Protein AF-X1R2X1-F1 (afdb_monomer)

Mean predicted aligned error: 6.81 Å

Organism: NCBI:txid412755

Secondary structure (DSSP, 8-state):
-EEES---S--SSPPPPHHHHHHHHHHTTTSS-EEETTTS-------S-HHHHHHH-S--

pLDDT: mean 85.53, std 7.0, range [65.31, 94.38]

Foldseek 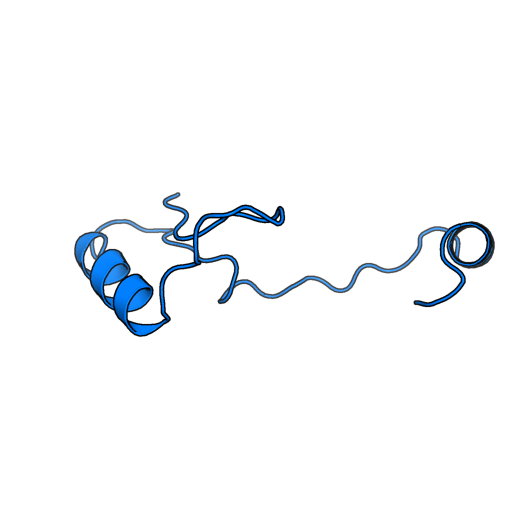3Di:
DAEAQPPPDDDPDDTDDPVRLVVVVVVCPVPPDYDYPVPDDDDDDDDPDPVVCCVVPVDD

Structure (mmCIF, N/CA/C/O backbone):
data_AF-X1R2X1-F1
#
_entry.id   AF-X1R2X1-F1
#
loop_
_atom_site.group_PDB
_atom_site.id
_atom_site.type_symbol
_atom_site.label_atom_id
_atom_site.label_alt_id
_atom_site.label_comp_id
_atom_site.label_asym_id
_atom_site.label_entity_id
_atom_site.label_seq_id
_atom_site.pdbx_PDB_ins_code
_atom_site.Cartn_x
_atom_site.Cartn_y
_atom_site.Cartn_z
_atom_site.occupancy
_atom_site.B_iso_or_equiv
_atom_site.auth_seq_id
_atom_site.auth_comp_id
_atom_site.auth_asym_id
_atom_site.auth_atom_id
_atom_site.pdbx_PDB_model_num
ATOM 1 N N . GLU A 1 1 ? -12.405 0.608 3.897 1.00 79.44 1 GLU A N 1
ATOM 2 C CA . GLU A 1 1 ? -10.934 0.521 3.958 1.00 79.44 1 GLU A CA 1
ATOM 3 C C . GLU A 1 1 ? -10.382 1.933 4.069 1.00 79.44 1 GLU A C 1
ATOM 5 O O . GLU A 1 1 ? -10.846 2.800 3.334 1.00 79.44 1 GLU A O 1
ATOM 10 N N . VAL A 1 2 ? -9.481 2.182 5.020 1.00 85.12 2 VAL A N 1
ATOM 11 C CA . VAL A 1 2 ? -8.815 3.480 5.216 1.00 85.12 2 VAL A CA 1
ATOM 12 C C . VAL A 1 2 ? -7.364 3.309 4.798 1.00 85.12 2 VAL A C 1
ATOM 14 O O . VAL A 1 2 ? -6.677 2.448 5.337 1.00 85.12 2 VAL A O 1
ATOM 17 N N . GLN A 1 3 ? -6.891 4.114 3.849 1.00 88.19 3 GLN A N 1
ATOM 18 C CA . GLN A 1 3 ? -5.507 4.040 3.392 1.00 88.19 3 GLN A CA 1
ATOM 19 C C . GLN A 1 3 ? -4.739 5.292 3.822 1.00 88.19 3 GLN A C 1
ATOM 21 O O . GLN A 1 3 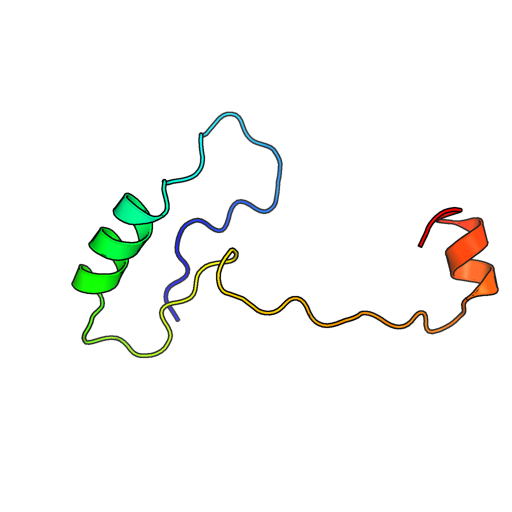? -5.114 6.409 3.466 1.00 88.19 3 GLN A O 1
ATOM 26 N N . ILE A 1 4 ? -3.663 5.109 4.586 1.00 88.50 4 ILE A N 1
ATOM 27 C CA . ILE A 1 4 ? -2.831 6.200 5.104 1.00 88.50 4 ILE A CA 1
ATOM 28 C C . ILE A 1 4 ? -1.557 6.298 4.265 1.00 88.50 4 ILE A C 1
ATOM 30 O O . ILE A 1 4 ? -0.891 5.292 4.017 1.00 88.50 4 ILE A O 1
ATOM 34 N N . ASN A 1 5 ? -1.203 7.527 3.872 1.00 82.00 5 ASN A N 1
ATOM 35 C CA . ASN A 1 5 ? 0.069 7.856 3.224 1.00 82.00 5 ASN A CA 1
ATOM 36 C C . ASN A 1 5 ? 0.342 7.001 1.968 1.00 82.00 5 ASN A C 1
ATOM 38 O O . ASN A 1 5 ? 1.359 6.322 1.861 1.00 82.00 5 ASN A O 1
ATOM 42 N N . THR A 1 6 ? -0.583 7.043 1.003 1.00 77.19 6 THR A N 1
ATOM 43 C CA . THR A 1 6 ? -0.544 6.272 -0.252 1.00 77.19 6 THR A CA 1
ATOM 44 C C . THR A 1 6 ? 0.073 6.955 -1.490 1.00 77.19 6 THR A C 1
ATOM 46 O O . THR A 1 6 ? -0.176 6.456 -2.594 1.00 77.19 6 THR A O 1
ATOM 49 N N . PRO A 1 7 ? 0.848 8.067 -1.438 1.00 65.44 7 PRO A N 1
ATOM 50 C CA . PRO A 1 7 ? 1.381 8.631 -2.671 1.00 65.44 7 PRO A CA 1
ATOM 51 C C . PRO A 1 7 ? 2.437 7.691 -3.276 1.00 65.44 7 PRO A C 1
ATOM 53 O O . PRO A 1 7 ? 3.598 7.670 -2.885 1.00 65.44 7 PRO A O 1
ATOM 56 N N . LEU A 1 8 ? 2.018 6.914 -4.278 1.00 65.75 8 LEU A N 1
ATOM 57 C CA . LEU A 1 8 ? 2.870 6.008 -5.059 1.00 65.75 8 LEU A CA 1
ATOM 58 C C . LEU A 1 8 ? 3.705 6.740 -6.121 1.00 65.75 8 LEU A C 1
ATOM 60 O O . LEU A 1 8 ? 4.558 6.133 -6.767 1.00 65.75 8 LEU A O 1
ATOM 64 N N . ARG A 1 9 ? 3.447 8.036 -6.339 1.00 74.44 9 ARG A N 1
ATOM 65 C CA . ARG A 1 9 ? 4.195 8.868 -7.285 1.00 74.44 9 ARG A CA 1
ATOM 66 C C . ARG A 1 9 ? 5.097 9.851 -6.544 1.00 74.44 9 ARG A C 1
ATOM 68 O O . ARG A 1 9 ? 4.646 10.434 -5.558 1.00 74.44 9 ARG A O 1
ATOM 75 N N . PRO A 1 10 ? 6.316 10.103 -7.055 1.00 79.69 10 PRO A N 1
ATOM 76 C CA . PRO A 1 10 ? 7.118 11.228 -6.602 1.00 79.69 10 PRO A CA 1
ATOM 77 C C . PRO A 1 10 ? 6.282 12.510 -6.640 1.00 79.69 10 PRO A C 1
ATOM 79 O O . PRO A 1 10 ? 5.699 12.853 -7.671 1.00 79.69 10 PRO A O 1
ATOM 82 N N . CYS A 1 11 ? 6.194 13.195 -5.509 1.00 82.06 11 CYS A N 1
ATOM 83 C CA . CYS A 1 11 ? 5.531 14.485 -5.390 1.00 82.06 11 CYS A CA 1
ATOM 84 C C . CYS A 1 11 ? 6.304 15.367 -4.402 1.00 82.06 11 CYS A C 1
ATOM 86 O O . CYS A 1 11 ? 7.174 14.883 -3.681 1.00 82.06 11 CYS A O 1
ATOM 88 N N . ALA A 1 12 ? 6.008 16.668 -4.388 1.00 86.81 12 ALA A N 1
ATOM 89 C CA . ALA A 1 12 ? 6.695 17.628 -3.518 1.00 86.81 12 ALA A CA 1
ATOM 90 C C . ALA A 1 12 ? 6.308 17.499 -2.030 1.00 86.81 12 ALA A C 1
ATOM 92 O O . ALA A 1 12 ? 6.944 18.109 -1.172 1.00 86.81 12 ALA A O 1
ATOM 93 N N . VAL 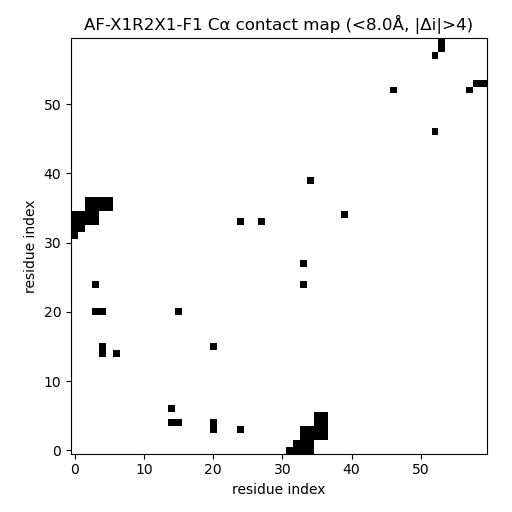A 1 13 ? 5.263 16.725 -1.720 1.00 87.06 13 VAL A N 1
ATOM 94 C CA . VAL A 1 13 ? 4.787 16.504 -0.353 1.00 87.06 13 VAL A CA 1
ATOM 95 C C . VAL A 1 13 ? 5.627 15.408 0.288 1.00 87.06 13 VAL A C 1
ATOM 97 O O . VAL A 1 13 ? 5.770 14.315 -0.260 1.00 87.06 13 VAL A O 1
ATOM 100 N N . LYS A 1 14 ? 6.192 15.706 1.459 1.00 86.12 14 LYS A N 1
ATOM 101 C CA . LYS A 1 14 ? 6.933 14.712 2.233 1.00 86.12 14 LYS A CA 1
ATOM 102 C C . LYS A 1 14 ? 5.954 13.667 2.781 1.00 86.12 14 LYS A C 1
ATOM 104 O O . LYS A 1 14 ? 4.906 14.061 3.292 1.00 86.12 14 LYS A O 1
ATOM 109 N N . PRO A 1 15 ? 6.277 12.367 2.696 1.00 85.81 15 PRO A N 1
ATOM 110 C CA . PRO A 1 15 ? 5.492 11.349 3.374 1.00 85.81 15 PRO A CA 1
ATOM 111 C C . PRO A 1 15 ? 5.489 11.572 4.887 1.00 85.81 15 PRO A C 1
ATOM 113 O O . PRO A 1 15 ? 6.467 12.080 5.438 1.00 85.81 15 PRO A O 1
ATOM 116 N N . LEU A 1 16 ? 4.412 11.134 5.534 1.00 88.88 16 LEU A N 1
ATOM 117 C CA . LEU A 1 16 ? 4.329 11.054 6.991 1.00 88.88 16 LEU A CA 1
ATOM 118 C C . LEU A 1 16 ? 5.394 10.105 7.553 1.00 88.88 16 LEU A C 1
ATOM 120 O O . LEU A 1 16 ? 5.723 9.093 6.920 1.00 88.88 16 LEU A O 1
ATOM 124 N N . THR A 1 17 ? 5.898 10.409 8.746 1.00 89.94 17 THR A N 1
ATOM 125 C CA . THR A 1 17 ? 6.806 9.522 9.479 1.00 89.94 17 THR A CA 1
ATOM 126 C C . THR A 1 17 ? 6.059 8.300 10.031 1.00 89.94 17 THR A C 1
ATOM 128 O O . THR A 1 17 ? 4.828 8.320 10.150 1.00 89.94 17 THR A O 1
ATOM 131 N N . PRO A 1 18 ? 6.765 7.212 10.391 1.00 87.50 18 PRO A N 1
ATOM 132 C CA . PRO A 1 18 ? 6.139 6.047 11.018 1.00 87.50 18 PRO A CA 1
ATOM 133 C C . PRO A 1 18 ? 5.332 6.387 12.281 1.00 87.50 18 PRO A C 1
ATOM 135 O O . PRO A 1 18 ? 4.261 5.823 12.495 1.00 87.50 18 PRO A O 1
ATOM 138 N N . GLU A 1 19 ? 5.806 7.334 13.092 1.00 91.81 19 GLU A N 1
ATOM 139 C CA . GLU A 1 19 ? 5.146 7.777 14.324 1.00 91.81 19 GLU A CA 1
ATOM 140 C C . GLU A 1 19 ? 3.843 8.528 14.024 1.00 91.81 19 GLU A C 1
ATOM 142 O O . GLU A 1 19 ? 2.823 8.281 14.667 1.00 91.81 19 GLU A O 1
ATOM 147 N N . GLU A 1 20 ? 3.853 9.398 13.011 1.00 92.62 20 GLU A N 1
ATOM 148 C CA . GLU A 1 20 ? 2.659 10.112 12.546 1.00 92.62 20 GLU A CA 1
ATOM 149 C C . GLU A 1 20 ? 1.611 9.138 11.993 1.00 92.62 20 GLU A C 1
ATOM 151 O O . GLU A 1 20 ? 0.426 9.249 12.307 1.00 92.62 20 GLU A O 1
ATOM 156 N N . ILE A 1 21 ? 2.039 8.136 11.216 1.00 90.00 21 ILE A N 1
ATOM 157 C CA . ILE A 1 21 ? 1.153 7.079 10.707 1.00 90.00 21 ILE A CA 1
ATOM 158 C C . ILE A 1 21 ? 0.548 6.279 11.868 1.00 90.00 21 ILE A C 1
ATOM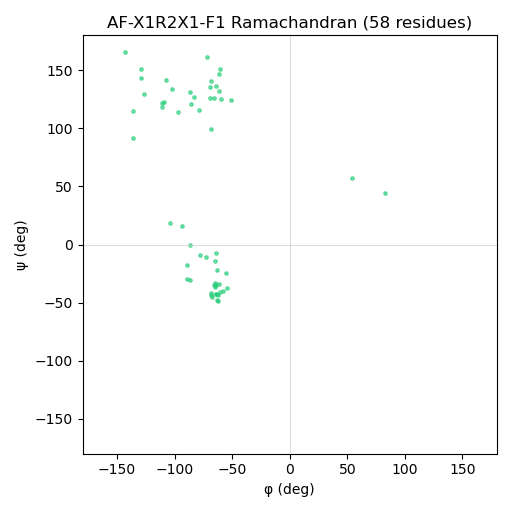 160 O O . ILE A 1 21 ? -0.651 5.998 11.851 1.00 90.00 21 ILE A O 1
ATOM 164 N N . ALA A 1 22 ? 1.349 5.930 12.879 1.00 89.25 22 ALA A N 1
ATOM 165 C CA . ALA A 1 22 ? 0.886 5.190 14.048 1.00 89.25 22 ALA A CA 1
ATOM 166 C C . ALA A 1 22 ? -0.145 5.987 14.863 1.00 89.25 22 ALA A C 1
ATOM 168 O O . ALA A 1 22 ? -1.170 5.426 15.248 1.00 89.25 22 ALA A O 1
ATOM 169 N N . ALA A 1 23 ? 0.086 7.286 15.070 1.00 93.62 23 ALA A N 1
ATOM 170 C CA . ALA A 1 23 ? -0.861 8.170 15.746 1.00 93.62 23 ALA A CA 1
ATOM 171 C C . ALA A 1 23 ? -2.187 8.273 14.974 1.00 93.62 23 ALA A C 1
ATOM 173 O O . ALA A 1 23 ? -3.249 8.038 15.540 1.00 93.62 23 ALA A O 1
ATOM 174 N N . ILE A 1 24 ? -2.136 8.512 13.658 1.00 91.75 24 ILE A N 1
ATOM 175 C CA . ILE A 1 24 ? -3.341 8.564 12.814 1.00 91.75 24 ILE A CA 1
ATOM 176 C C . ILE A 1 24 ? -4.089 7.230 12.855 1.00 91.75 24 ILE A C 1
ATOM 178 O O . ILE A 1 24 ? -5.312 7.208 12.938 1.00 91.75 24 ILE A O 1
ATOM 182 N N . ARG A 1 25 ? -3.377 6.100 12.825 1.00 89.31 25 ARG A N 1
ATOM 183 C CA . ARG A 1 25 ? -3.990 4.769 12.889 1.00 89.31 25 ARG A CA 1
ATOM 184 C C . ARG A 1 25 ? -4.765 4.542 14.191 1.00 89.31 25 ARG A C 1
ATOM 186 O O . ARG A 1 25 ? -5.783 3.854 14.148 1.00 89.31 25 ARG A O 1
ATOM 193 N N . GLN A 1 26 ? -4.325 5.107 15.318 1.00 91.12 26 GLN A N 1
ATOM 194 C CA . GLN A 1 26 ? -5.039 4.996 16.598 1.00 91.12 26 GLN A CA 1
ATOM 195 C C . GLN A 1 26 ? -6.415 5.672 16.562 1.00 91.12 26 GLN A C 1
ATOM 197 O O . GLN A 1 26 ? -7.367 5.119 17.109 1.00 91.12 26 GLN A O 1
ATOM 202 N N . GLU A 1 27 ? -6.561 6.776 15.828 1.00 93.56 27 GLU A N 1
ATOM 203 C CA . GLU A 1 27 ? -7.857 7.448 15.627 1.00 93.56 27 GLU A CA 1
ATOM 204 C C . GLU A 1 27 ? -8.878 6.561 14.891 1.00 93.56 27 GLU A C 1
ATOM 206 O O . GLU A 1 27 ? -10.089 6.736 15.015 1.00 93.56 27 GLU A O 1
ATOM 211 N N . PHE A 1 28 ? -8.398 5.555 14.154 1.00 90.44 28 PHE A N 1
ATOM 212 C CA . PHE A 1 28 ? -9.220 4.589 13.428 1.00 90.44 28 PHE A CA 1
ATOM 213 C C . PHE A 1 28 ? -9.297 3.217 14.116 1.00 90.44 28 PHE A C 1
ATOM 215 O O . PHE A 1 28 ? -9.684 2.245 13.472 1.00 90.44 28 PHE A O 1
ATOM 222 N N . ALA A 1 29 ? -8.972 3.100 15.411 1.00 85.00 29 ALA A N 1
ATOM 223 C CA . ALA A 1 29 ? -8.940 1.814 16.123 1.00 85.00 29 ALA A CA 1
ATOM 224 C C . ALA A 1 29 ? -10.262 1.011 16.066 1.00 85.00 29 ALA A C 1
ATOM 226 O O . ALA A 1 29 ? -10.242 -0.214 16.170 1.00 85.00 29 ALA A O 1
ATOM 227 N N . GLY A 1 30 ? -11.406 1.676 15.866 1.00 87.00 30 GLY A N 1
ATOM 228 C CA . GLY A 1 30 ? -12.721 1.039 15.692 1.00 87.00 30 GLY A CA 1
ATOM 229 C C . GLY A 1 30 ? -13.068 0.631 14.254 1.00 87.00 30 GLY A C 1
ATOM 230 O O . GLY A 1 30 ? -14.152 0.102 14.017 1.00 87.00 30 GLY A O 1
ATOM 231 N N . VAL A 1 31 ? -12.187 0.887 13.284 1.00 86.50 31 VAL A N 1
ATOM 232 C CA . VAL A 1 31 ? -12.410 0.617 11.861 1.00 86.50 31 VAL A CA 1
ATOM 233 C C . VAL A 1 31 ? -11.502 -0.521 11.413 1.00 86.50 31 VAL A C 1
ATOM 235 O O . VAL A 1 31 ? -10.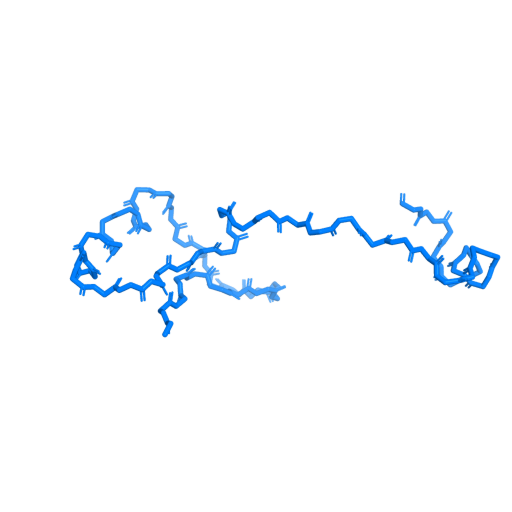278 -0.419 11.419 1.00 86.50 31 VAL A O 1
ATOM 238 N N . SER A 1 32 ? -12.100 -1.622 10.968 1.00 84.69 32 SER A N 1
ATOM 239 C CA . SER A 1 32 ? -11.354 -2.701 10.324 1.00 84.69 32 SER A CA 1
ATOM 240 C C . SER A 1 32 ? -10.820 -2.260 8.956 1.00 84.69 32 SER A C 1
ATOM 242 O O . SER A 1 32 ? -11.537 -1.623 8.180 1.00 84.69 32 SER A O 1
ATOM 244 N N . GLY A 1 33 ? -9.594 -2.666 8.619 1.00 83.44 33 GLY A N 1
ATOM 245 C CA . GLY A 1 33 ? -9.007 -2.412 7.298 1.00 83.44 33 GLY A CA 1
ATOM 246 C C . GLY A 1 33 ? -8.377 -1.025 7.156 1.00 83.44 33 GLY A C 1
ATOM 247 O O . GLY A 1 33 ? -8.606 -0.348 6.154 1.00 83.44 33 GLY A O 1
ATOM 248 N N . VAL A 1 34 ? -7.612 -0.595 8.163 1.00 86.75 34 VAL A N 1
ATOM 249 C CA . VAL A 1 34 ? -6.664 0.522 8.041 1.00 86.75 34 VAL A CA 1
ATOM 250 C C . VAL A 1 34 ? -5.349 -0.033 7.497 1.00 86.75 34 VAL A C 1
ATOM 252 O O . VAL A 1 34 ? -4.766 -0.926 8.110 1.00 86.75 34 VAL A O 1
ATOM 255 N N . VAL A 1 35 ? -4.89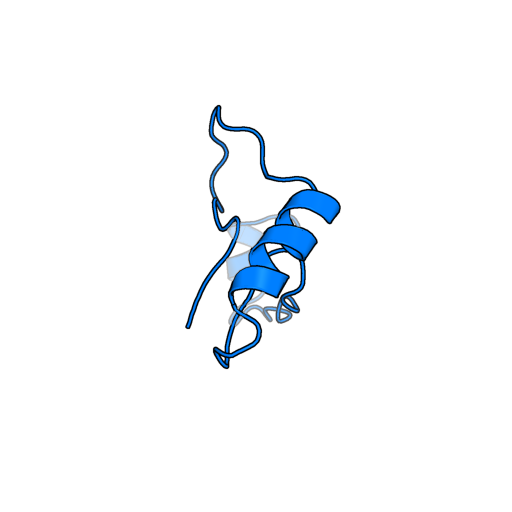6 0.467 6.349 1.00 84.75 35 VAL A N 1
ATOM 256 C CA . VAL A 1 35 ? -3.704 -0.026 5.645 1.00 84.75 35 VAL A CA 1
ATOM 257 C C . VAL A 1 35 ? -2.757 1.114 5.285 1.00 84.75 35 VAL A C 1
ATOM 259 O O . VAL A 1 35 ? -3.166 2.253 5.053 1.00 84.75 35 VAL A O 1
ATOM 262 N N . THR A 1 36 ? -1.468 0.801 5.217 1.00 84.00 36 THR A N 1
ATOM 263 C CA . THR A 1 36 ? -0.406 1.716 4.781 1.00 84.00 36 THR A CA 1
ATOM 264 C C . THR A 1 36 ? 0.415 1.007 3.706 1.00 84.00 36 THR A C 1
ATOM 266 O O . THR A 1 36 ? 0.660 -0.198 3.797 1.00 84.00 36 THR A O 1
ATOM 269 N N . VAL A 1 37 ? 0.868 1.742 2.687 1.00 76.19 37 VAL A N 1
ATOM 270 C CA . VAL A 1 37 ? 1.712 1.181 1.609 1.00 76.19 37 VAL A CA 1
ATOM 271 C C . VAL A 1 37 ? 3.085 0.710 2.099 1.00 76.19 37 VAL A C 1
ATOM 273 O O . VAL A 1 37 ? 3.781 0.005 1.371 1.00 76.19 37 VAL A O 1
ATOM 276 N N . TYR A 1 38 ? 3.481 1.107 3.309 1.00 76.19 38 TYR A N 1
ATOM 277 C CA . TYR A 1 38 ? 4.749 0.727 3.929 1.00 76.19 38 TYR A CA 1
ATOM 278 C C . TYR A 1 38 ? 4.650 -0.596 4.690 1.00 76.19 38 TYR A C 1
ATOM 280 O O . TYR A 1 38 ? 5.631 -1.327 4.759 1.00 76.19 38 TYR A O 1
ATOM 288 N N . GLU A 1 39 ? 3.473 -0.911 5.239 1.00 77.69 39 GLU A N 1
ATOM 289 C CA . GLU A 1 39 ? 3.215 -2.169 5.956 1.00 77.69 39 GLU A CA 1
ATOM 290 C C . GLU A 1 39 ? 2.721 -3.283 5.016 1.00 77.69 39 GLU A C 1
ATOM 292 O O . GLU A 1 39 ? 2.767 -4.463 5.364 1.00 77.69 39 GLU A O 1
ATOM 297 N N . ALA A 1 40 ? 2.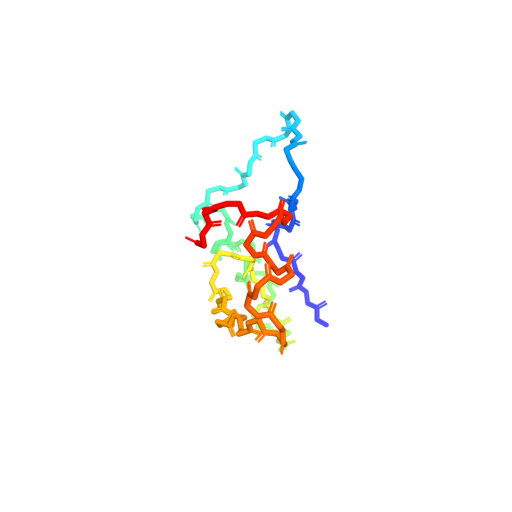249 -2.928 3.817 1.00 76.69 40 ALA A N 1
ATOM 298 C CA . ALA A 1 40 ? 1.748 -3.888 2.844 1.00 76.69 40 ALA A CA 1
ATOM 299 C C . ALA A 1 40 ? 2.878 -4.760 2.267 1.00 76.69 40 ALA A C 1
ATOM 301 O O . ALA A 1 40 ? 3.850 -4.260 1.693 1.00 76.69 40 ALA A O 1
ATOM 302 N N . LEU A 1 41 ? 2.708 -6.083 2.355 1.00 79.19 41 LEU A N 1
ATOM 303 C CA . LEU A 1 41 ? 3.556 -7.039 1.646 1.00 79.19 41 LEU A CA 1
ATOM 304 C C . LEU A 1 41 ? 3.459 -6.777 0.141 1.00 79.19 41 LEU A C 1
ATOM 306 O O . LEU A 1 41 ? 2.369 -6.776 -0.433 1.00 79.19 41 LEU A O 1
ATOM 310 N N . ARG A 1 42 ? 4.607 -6.570 -0.506 1.00 79.88 42 ARG A N 1
ATOM 311 C CA . ARG A 1 42 ? 4.666 -6.496 -1.966 1.00 79.88 42 ARG A CA 1
ATOM 312 C C . ARG A 1 42 ? 4.628 -7.921 -2.512 1.00 79.88 42 ARG A C 1
ATOM 314 O O . ARG A 1 42 ? 5.563 -8.669 -2.230 1.00 79.88 42 ARG A O 1
ATOM 321 N N . PRO A 1 43 ? 3.588 -8.312 -3.265 1.00 82.25 43 PRO A N 1
ATOM 322 C CA . PRO A 1 43 ? 3.584 -9.618 -3.900 1.00 82.25 43 PRO A CA 1
ATOM 3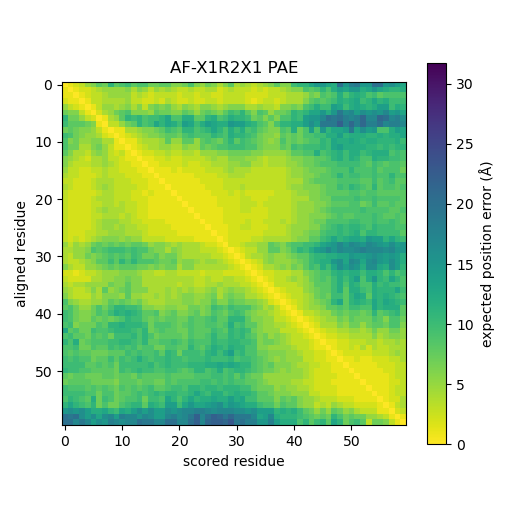23 C C . PRO A 1 43 ? 4.723 -9.685 -4.918 1.00 82.25 43 PRO A C 1
ATOM 325 O O . PRO A 1 43 ? 4.943 -8.739 -5.680 1.00 82.25 43 PRO A O 1
ATOM 328 N N . GLU A 1 44 ? 5.443 -10.804 -4.933 1.00 86.19 44 GLU A N 1
ATOM 329 C CA . GLU A 1 44 ? 6.403 -11.077 -5.997 1.00 86.19 44 GLU A CA 1
ATOM 330 C C . GLU A 1 44 ? 5.648 -11.245 -7.318 1.00 86.19 44 GLU A C 1
ATOM 332 O O . GLU A 1 44 ? 4.709 -12.035 -7.426 1.00 86.19 44 GLU A O 1
ATOM 337 N N . ALA A 1 45 ? 6.041 -10.471 -8.328 1.00 86.50 45 ALA A N 1
ATOM 338 C CA . ALA A 1 45 ? 5.467 -10.559 -9.660 1.00 86.50 45 ALA A CA 1
ATOM 339 C C . ALA A 1 45 ? 6.359 -11.441 -10.536 1.00 86.50 45 ALA A C 1
ATOM 341 O O . ALA A 1 45 ? 7.491 -11.068 -10.849 1.00 86.50 45 ALA A O 1
ATOM 342 N N . THR A 1 46 ? 5.846 -12.596 -10.960 1.00 89.06 46 THR A N 1
ATOM 343 C CA . THR A 1 46 ? 6.532 -13.457 -11.925 1.00 89.06 46 THR A CA 1
ATOM 344 C C . THR A 1 46 ? 6.194 -13.025 -13.357 1.00 89.06 46 THR A C 1
ATOM 346 O O . THR A 1 46 ? 5.021 -12.819 -13.686 1.00 89.06 46 THR A O 1
ATOM 349 N N . PRO A 1 47 ? 7.193 -12.853 -14.241 1.00 90.19 47 PRO A N 1
ATOM 350 C CA . PRO A 1 47 ? 6.933 -12.539 -15.639 1.00 90.19 47 PRO A CA 1
ATOM 351 C C . PRO A 1 47 ? 6.142 -13.654 -16.324 1.00 90.19 47 PRO A C 1
ATOM 353 O O . PRO A 1 47 ? 6.537 -14.815 -16.272 1.00 90.19 47 PRO A O 1
ATOM 356 N N . LEU A 1 48 ? 5.075 -13.294 -17.045 1.00 92.25 48 LEU A N 1
ATOM 357 C CA . LEU A 1 48 ? 4.366 -14.245 -17.910 1.00 92.25 48 LEU A CA 1
ATOM 358 C C . LEU A 1 48 ? 5.261 -14.724 -19.067 1.00 92.25 48 LEU A C 1
ATOM 360 O O . LEU A 1 48 ? 5.199 -15.880 -19.470 1.00 92.25 48 LEU A O 1
ATOM 364 N N . ASN A 1 49 ? 6.099 -13.824 -19.593 1.00 94.38 49 ASN A N 1
ATOM 365 C CA . ASN A 1 49 ? 7.134 -14.122 -20.578 1.00 94.38 49 ASN A CA 1
ATOM 366 C C . ASN A 1 49 ? 8.422 -13.391 -20.181 1.00 94.38 49 ASN A C 1
ATOM 368 O O . ASN A 1 49 ? 8.463 -12.156 -20.154 1.00 94.38 49 ASN A O 1
ATOM 372 N N . LEU A 1 50 ? 9.454 -14.160 -19.841 1.00 91.75 50 LEU A N 1
ATOM 373 C CA . LEU A 1 50 ? 10.736 -13.642 -19.377 1.00 91.75 50 LEU A CA 1
ATOM 374 C C . LEU A 1 50 ? 11.500 -12.911 -20.490 1.00 91.75 50 LEU A C 1
ATO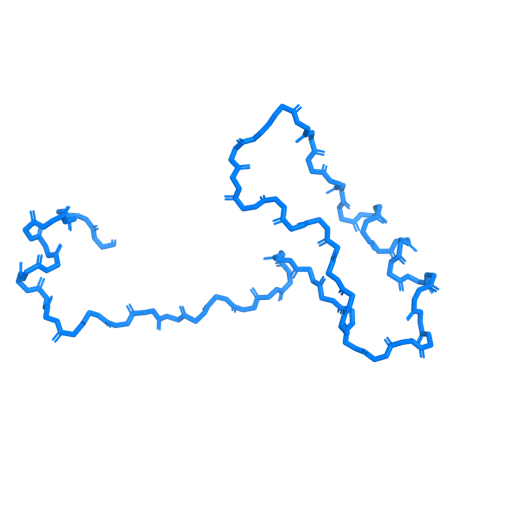M 376 O O . LEU A 1 50 ? 11.995 -11.813 -20.250 1.00 91.75 50 LEU A O 1
ATOM 380 N N . ASP A 1 51 ? 11.538 -13.464 -21.704 1.00 93.56 51 ASP A N 1
ATOM 381 C CA . ASP A 1 51 ? 12.275 -12.894 -22.840 1.00 93.56 51 ASP A CA 1
ATOM 382 C C . ASP A 1 51 ? 11.724 -11.522 -23.247 1.00 93.56 51 ASP A C 1
ATOM 384 O O . ASP A 1 51 ? 12.466 -10.545 -23.369 1.00 93.56 51 ASP A O 1
ATOM 388 N N . GLU A 1 52 ? 10.402 -11.414 -23.394 1.00 93.50 52 GLU A N 1
ATOM 389 C CA . GLU A 1 52 ? 9.727 -10.145 -23.691 1.00 93.50 52 GLU A CA 1
ATOM 390 C C . GLU A 1 52 ? 9.871 -9.138 -22.542 1.00 93.50 52 GLU A C 1
ATOM 392 O O . GLU A 1 52 ? 9.996 -7.929 -22.764 1.00 93.50 52 GLU A O 1
ATOM 397 N N . THR A 1 53 ? 9.907 -9.625 -21.300 1.00 93.06 53 THR A N 1
ATOM 398 C CA . THR A 1 53 ? 10.131 -8.779 -20.123 1.00 93.06 53 THR A CA 1
ATOM 399 C C . THR A 1 53 ? 11.547 -8.212 -20.115 1.00 93.06 53 THR A C 1
ATOM 401 O O . THR A 1 53 ? 11.696 -7.005 -19.938 1.00 93.06 53 THR A O 1
ATOM 404 N N . LEU A 1 54 ? 12.567 -9.028 -20.393 1.00 93.75 54 LEU A N 1
ATOM 405 C CA . LEU A 1 54 ? 13.969 -8.605 -20.463 1.00 93.75 54 LEU A CA 1
ATOM 406 C C . LEU A 1 54 ? 14.235 -7.637 -21.623 1.00 93.75 54 LEU A C 1
ATOM 408 O O . LEU A 1 54 ? 14.997 -6.684 -21.457 1.00 93.75 54 LEU A O 1
ATOM 412 N N . ARG A 1 55 ? 13.554 -7.808 -22.767 1.00 93.50 55 ARG A N 1
ATOM 413 C CA . ARG A 1 55 ? 13.600 -6.844 -23.885 1.00 93.50 55 ARG A CA 1
ATOM 414 C C . ARG A 1 55 ? 13.151 -5.443 -23.463 1.00 93.50 55 ARG A C 1
ATOM 416 O O . ARG A 1 55 ? 13.739 -4.456 -23.895 1.00 93.50 55 ARG A O 1
ATOM 423 N N . ARG A 1 56 ? 12.106 -5.344 -22.630 1.00 91.88 56 ARG A N 1
ATOM 424 C CA . ARG A 1 56 ? 11.526 -4.064 -22.171 1.00 91.88 56 ARG A CA 1
ATOM 425 C C . ARG A 1 56 ? 12.174 -3.534 -20.891 1.00 91.88 56 ARG A C 1
ATOM 427 O O . ARG A 1 56 ? 12.186 -2.325 -20.670 1.00 91.88 56 ARG A O 1
ATOM 434 N N . ARG A 1 57 ? 12.663 -4.428 -20.032 1.00 88.62 57 ARG A N 1
ATOM 435 C CA . ARG A 1 57 ? 13.299 -4.150 -18.740 1.00 88.62 57 ARG A CA 1
ATOM 436 C C . ARG A 1 57 ? 14.545 -5.034 -18.604 1.00 88.62 57 ARG A C 1
ATOM 438 O O . ARG A 1 57 ? 14.445 -6.140 -18.085 1.00 88.62 57 ARG A O 1
ATOM 445 N N . PRO A 1 58 ? 15.730 -4.543 -19.014 1.00 86.56 58 PRO A N 1
ATOM 446 C CA . PRO A 1 58 ? 16.971 -5.330 -19.017 1.00 86.56 58 PRO A CA 1
ATOM 447 C C . PRO A 1 58 ? 17.462 -5.774 -17.630 1.00 86.56 58 PRO A C 1
ATOM 449 O O . PRO A 1 58 ? 18.442 -6.505 -17.530 1.00 86.56 58 PRO A O 1
ATOM 452 N N . LYS A 1 59 ? 16.828 -5.286 -16.558 1.00 78.25 59 LYS A N 1
ATOM 453 C CA . LYS A 1 59 ? 17.096 -5.643 -15.165 1.00 78.25 59 LYS A CA 1
ATOM 454 C C . LYS A 1 59 ? 15.774 -6.068 -14.527 1.00 78.25 59 LYS A C 1
ATOM 456 O O . LYS A 1 59 ? 14.788 -5.336 -14.666 1.00 78.25 59 LYS A O 1
ATOM 461 N N . LEU A 1 60 ? 15.787 -7.229 -13.876 1.00 65.31 60 LEU A N 1
ATOM 462 C CA . LEU A 1 60 ? 14.714 -7.724 -13.009 1.00 65.31 60 LEU A CA 1
ATOM 463 C C . LEU A 1 60 ? 14.911 -7.201 -11.589 1.00 65.31 60 LEU A C 1
ATOM 465 O O . LEU A 1 60 ? 16.078 -7.197 -11.135 1.00 65.31 60 LEU A O 1
#

Nearest PDB structures (foldseek):
  2jzn-assembly1_C  TM=3.008E-01  e=9.611E+00  Escherichia coli

Radius of gyration: 16.79 Å; Cα contacts (8 Å, |Δi|>4): 33; chains: 1; bounding box: 30×32×40 Å

Solvent-accessible surface area (backbone atoms only — not comparable to full-atom values): 4147 Å² total; per-residue (Å²): 118,47,76,50,79,68,79,88,60,98,63,96,69,79,77,74,51,74,68,57,50,52,55,56,50,57,81,42,71,91,50,80,58,69,46,39,69,85,78,51,82,76,76,86,82,78,69,94,48,59,68,67,44,39,75,78,37,85,67,133

Sequence (60 aa):
EVQINTPLRPCAVKPLTPEEIAAIRQEFAGVSGVVTVYEALRPEATPLNLDETLRRRPKL